Protein AF-A0A2P7EHI7-F1 (afdb_monomer)

Secondary structure (DSSP, 8-state):
-PPPPPPPPPPGGGHHHHHHHHHTT-EEE-S--SSTT-SEEEETTTTEEEE-THHHHTT-HHHHHHHHHHHHHHHTTTSS-----------HHHHHHHHHHHHHHS-TTTHHHHHHHHHHHT-TTHHHHHHHHHHHH---

pLDDT: mean 88.55, std 13.22, range [35.06, 98.5]

Sequence (140 aa):
MDQPAPPQPIAANLQPLLRELKAHGFKVRFEQPPKIGVYGLFEARSRTLWVHPITFELGISRQTLLHEAVHAAQSCPQGNLTRLGIAAPVSPLIAQEINSILFSNYHVKDRVLEQEAFSLQGQTNAPSILVKLLRQRCKT

Nearest PDB structures (foldseek):
  4jix-assembly1_B  TM=4.666E-01  e=2.378E-01  Methanocaldococcus jannaschii DSM 2661
  6d2s-assembly1_A  TM=4.034E-01  e=2.028E-01  Mycobacterium tuberculosis H37Rv
  6cyj-assembly1_B  TM=4.336E-01  e=2.787E-01  Mycobacterium tuberculosis H37Rv
  6cz6-assembly1_B  TM=4.251E-01  e=4.037E-01  Mycobacterium tuberculosis H37Rv
  6cz6-assembly1_C  TM=2.807E-01  e=3.444E-01  Mycobacterium tuberculosis H37Rv

Mean predicted aligned error: 5.61 Å

Radius of gyration: 14.85 Å; Cα contacts (8 Å, |Δi|>4): 189; chains: 1; bounding box: 29×41×40 Å

Solvent-accessible surface area (backbone atoms only — not comparable to full-atom values): 8012 Å² total; per-residue (Å²): 134,82,76,79,76,76,80,71,75,78,56,76,78,46,51,65,34,55,52,46,42,43,73,69,64,34,44,82,39,79,38,78,41,95,56,81,96,48,61,50,39,63,41,57,91,78,32,35,30,26,31,22,59,68,29,56,82,72,72,41,39,68,36,40,48,42,28,32,48,40,50,56,40,18,15,34,71,81,46,55,78,42,80,83,82,68,85,55,87,66,55,72,68,56,50,51,52,52,47,54,52,36,70,74,76,44,59,80,89,49,36,67,58,49,48,47,20,62,44,35,29,77,42,89,61,36,47,61,54,47,41,52,45,33,65,70,38,46,66,128

Structure (mmCIF, N/CA/C/O backbone):
data_AF-A0A2P7EHI7-F1
#
_entry.id   AF-A0A2P7EHI7-F1
#
loop_
_atom_site.group_PDB
_atom_site.id
_atom_site.type_symbol
_atom_site.label_atom_id
_atom_site.label_alt_id
_atom_site.label_comp_id
_atom_site.label_asym_id
_atom_site.label_entity_id
_atom_site.label_seq_id
_atom_site.pdbx_PDB_ins_code
_atom_site.Cartn_x
_atom_site.Cartn_y
_atom_site.Cartn_z
_atom_site.occupancy
_atom_site.B_iso_or_equiv
_atom_site.auth_seq_id
_atom_site.auth_comp_id
_atom_site.auth_asym_id
_atom_site.auth_atom_id
_atom_site.pdbx_PDB_model_num
ATOM 1 N N . MET A 1 1 ? 11.445 -25.024 -24.636 1.00 40.62 1 MET A N 1
ATOM 2 C CA . MET A 1 1 ? 10.337 -24.456 -23.843 1.00 40.62 1 MET A CA 1
ATOM 3 C C . MET A 1 1 ? 10.871 -24.327 -22.434 1.00 40.62 1 MET A C 1
ATOM 5 O O . MET A 1 1 ? 10.830 -25.303 -21.697 1.00 40.62 1 MET A O 1
ATOM 9 N N . ASP A 1 2 ? 11.488 -23.192 -22.119 1.00 41.81 2 ASP A N 1
ATOM 10 C CA . ASP A 1 2 ? 12.000 -22.952 -20.772 1.00 41.81 2 ASP A CA 1
ATOM 11 C C . ASP A 1 2 ? 10.819 -22.660 -19.852 1.00 41.81 2 ASP A C 1
ATOM 13 O O . ASP A 1 2 ? 9.963 -21.827 -20.157 1.00 41.81 2 ASP A O 1
ATOM 17 N N . GLN A 1 3 ? 10.732 -23.413 -18.759 1.00 35.06 3 GLN A N 1
ATOM 18 C CA . GLN A 1 3 ? 9.761 -23.150 -17.708 1.00 35.06 3 GLN A CA 1
ATOM 19 C C . GLN A 1 3 ? 10.056 -21.765 -17.109 1.00 35.06 3 GLN A C 1
ATOM 21 O O . GLN A 1 3 ? 11.226 -21.463 -16.858 1.00 35.06 3 GLN A O 1
ATOM 26 N N . PRO A 1 4 ? 9.037 -20.919 -16.865 1.00 46.16 4 PRO A N 1
ATOM 27 C CA . PRO A 1 4 ? 9.258 -19.656 -16.180 1.00 46.16 4 PRO A CA 1
ATOM 28 C C . PRO A 1 4 ? 9.850 -19.936 -14.797 1.00 46.16 4 PRO A C 1
ATOM 30 O O . PRO A 1 4 ? 9.424 -20.861 -14.098 1.00 46.16 4 PRO A O 1
ATOM 33 N N . ALA A 1 5 ? 10.858 -19.148 -14.424 1.00 45.41 5 ALA A N 1
ATOM 34 C CA . ALA A 1 5 ? 11.466 -19.226 -13.106 1.00 45.41 5 ALA A CA 1
ATOM 35 C C . ALA A 1 5 ? 10.377 -19.109 -12.021 1.00 45.41 5 ALA A C 1
ATOM 37 O O . ALA A 1 5 ? 9.416 -18.352 -12.198 1.00 45.41 5 ALA A O 1
ATOM 38 N N . PRO A 1 6 ? 10.495 -19.844 -10.901 1.00 44.00 6 PRO A N 1
ATOM 39 C CA . PRO A 1 6 ? 9.538 -19.730 -9.811 1.00 44.00 6 PRO A CA 1
ATOM 40 C C . PRO A 1 6 ? 9.451 -18.263 -9.364 1.00 44.00 6 PRO A C 1
ATOM 42 O O . PRO A 1 6 ? 10.489 -17.592 -9.315 1.00 44.00 6 PRO A O 1
ATOM 45 N N . PRO A 1 7 ? 8.248 -17.750 -9.038 1.00 55.75 7 PRO A N 1
ATOM 46 C CA . PRO A 1 7 ? 8.103 -16.388 -8.552 1.00 55.75 7 PRO A CA 1
ATOM 47 C C . PRO A 1 7 ? 9.078 -16.177 -7.399 1.00 55.75 7 PRO A C 1
ATOM 49 O O . PRO A 1 7 ? 9.118 -16.970 -6.454 1.00 55.75 7 PRO A O 1
ATOM 52 N N . GLN A 1 8 ? 9.912 -15.142 -7.531 1.00 56.47 8 GLN A N 1
ATOM 53 C CA . GLN A 1 8 ? 10.929 -14.804 -6.541 1.00 56.47 8 GLN A CA 1
ATOM 54 C C . GLN A 1 8 ? 10.291 -14.816 -5.146 1.00 56.47 8 GLN A C 1
ATOM 56 O O . GLN A 1 8 ? 9.206 -14.242 -4.982 1.00 56.47 8 GLN A O 1
ATOM 61 N N . PRO A 1 9 ? 10.918 -15.458 -4.141 1.00 61.94 9 PRO A N 1
ATOM 62 C CA . PRO A 1 9 ? 10.354 -15.497 -2.805 1.00 61.94 9 PRO A CA 1
ATOM 63 C C . PRO A 1 9 ? 10.069 -14.070 -2.362 1.00 61.94 9 PRO A C 1
ATOM 65 O O . PRO A 1 9 ? 10.926 -13.192 -2.487 1.00 61.94 9 PRO A O 1
ATOM 68 N N . ILE A 1 10 ? 8.868 -13.832 -1.836 1.00 64.88 10 ILE A N 1
ATOM 69 C CA . ILE A 1 10 ? 8.566 -12.560 -1.189 1.00 64.88 10 ILE A CA 1
ATOM 70 C C . ILE A 1 10 ? 9.672 -12.311 -0.169 1.00 64.88 10 ILE A C 1
ATOM 72 O O . ILE A 1 10 ? 9.875 -13.128 0.737 1.00 64.88 10 ILE A O 1
ATOM 76 N N . ALA A 1 11 ? 10.392 -11.202 -0.343 1.00 72.56 11 ALA A N 1
ATOM 77 C CA . ALA A 1 11 ? 11.551 -10.890 0.471 1.00 72.56 11 ALA A CA 1
ATOM 78 C C . ALA A 1 11 ? 11.192 -11.000 1.962 1.00 72.56 11 ALA A C 1
ATOM 80 O O . ALA A 1 11 ? 10.130 -10.545 2.398 1.00 72.56 11 ALA A O 1
ATOM 81 N N . ALA A 1 12 ? 12.061 -11.640 2.753 1.00 75.50 12 ALA A N 1
ATOM 82 C CA . ALA A 1 12 ? 11.774 -11.990 4.148 1.00 75.50 12 ALA A CA 1
ATOM 83 C C . ALA A 1 12 ? 11.347 -10.778 5.001 1.00 75.50 12 ALA A C 1
ATOM 85 O O . ALA A 1 12 ? 10.563 -10.913 5.942 1.00 75.50 12 ALA A O 1
ATOM 86 N N . ASN A 1 13 ? 11.795 -9.576 4.628 1.00 80.06 13 ASN A N 1
ATOM 87 C CA . ASN A 1 13 ? 11.427 -8.311 5.259 1.00 80.06 13 ASN A CA 1
ATOM 88 C C . ASN A 1 13 ? 9.951 -7.897 5.069 1.00 80.06 13 ASN A C 1
ATOM 90 O O . ASN A 1 13 ? 9.483 -7.031 5.805 1.00 80.06 13 ASN A O 1
ATOM 94 N N . LEU A 1 14 ? 9.203 -8.497 4.137 1.00 91.69 14 LEU A N 1
A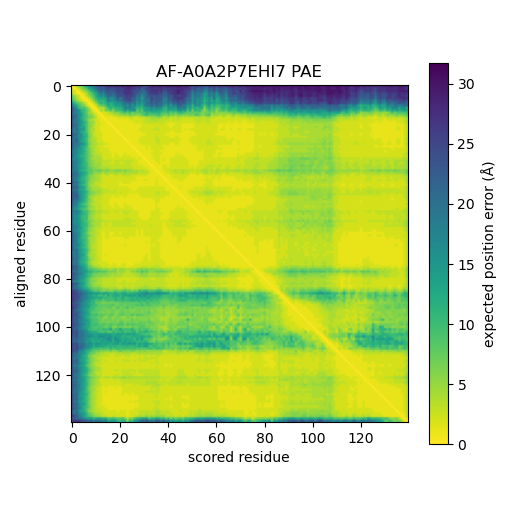TOM 95 C CA . LEU A 1 14 ? 7.769 -8.234 3.928 1.00 91.69 14 LEU A CA 1
ATOM 96 C C . LEU A 1 14 ? 6.864 -9.205 4.701 1.00 91.69 14 LEU A C 1
ATOM 98 O O . LEU A 1 14 ? 5.682 -8.924 4.890 1.00 91.69 14 LEU A O 1
ATOM 102 N N . GLN A 1 15 ? 7.406 -10.313 5.214 1.00 93.50 15 GLN A N 1
ATOM 103 C CA . GLN A 1 15 ? 6.634 -11.308 5.968 1.00 93.50 15 GLN A CA 1
ATOM 104 C C . GLN A 1 15 ? 5.911 -10.732 7.200 1.00 93.50 15 GLN A C 1
ATOM 106 O O . GLN A 1 15 ? 4.746 -11.076 7.409 1.00 93.50 15 GLN A O 1
ATOM 111 N N . PRO A 1 16 ? 6.517 -9.839 8.012 1.00 95.62 16 PRO A N 1
ATOM 112 C CA . PRO A 1 16 ? 5.799 -9.198 9.112 1.00 95.62 16 PRO A CA 1
ATOM 113 C C . PRO A 1 16 ? 4.584 -8.391 8.642 1.00 95.62 16 PRO A C 1
ATOM 115 O O . PRO A 1 16 ? 3.527 -8.487 9.256 1.00 95.62 16 PRO A O 1
ATOM 118 N N . LEU A 1 17 ? 4.711 -7.656 7.532 1.00 97.69 17 LEU A N 1
ATOM 119 C CA . LEU A 1 17 ? 3.619 -6.870 6.959 1.00 97.69 17 LEU A CA 1
ATOM 120 C C . LEU A 1 17 ? 2.476 -7.765 6.469 1.00 97.69 17 LEU A C 1
ATOM 122 O O . LEU A 1 17 ? 1.320 -7.502 6.786 1.00 97.69 17 LEU A O 1
ATOM 126 N N . LEU A 1 18 ? 2.788 -8.846 5.750 1.00 97.38 18 LEU A N 1
ATOM 127 C CA . LEU A 1 18 ? 1.778 -9.800 5.282 1.00 97.38 18 LEU A CA 1
ATOM 128 C C . LEU A 1 18 ? 1.009 -10.443 6.439 1.00 97.38 18 LEU A C 1
ATOM 130 O O . LEU A 1 18 ? -0.213 -10.585 6.367 1.00 97.38 18 LEU A O 1
ATOM 134 N N . ARG A 1 19 ? 1.712 -10.812 7.518 1.00 96.88 19 ARG A N 1
ATOM 135 C CA . ARG A 1 19 ? 1.072 -11.335 8.732 1.00 96.88 19 ARG A CA 1
ATOM 136 C C . ARG A 1 19 ? 0.159 -10.301 9.379 1.00 96.88 19 ARG A C 1
ATOM 138 O O . ARG A 1 19 ? -0.946 -10.659 9.767 1.00 96.88 19 ARG A O 1
ATOM 145 N N . GLU A 1 20 ? 0.596 -9.047 9.464 1.00 97.81 20 GLU A N 1
ATOM 146 C CA . GLU A 1 20 ? -0.198 -7.967 10.056 1.00 97.81 20 GLU A CA 1
ATOM 147 C C . GLU A 1 20 ? -1.463 -7.674 9.236 1.00 97.81 20 GLU A C 1
ATOM 149 O O . GLU A 1 20 ? -2.561 -7.633 9.782 1.00 97.81 20 GLU A O 1
ATOM 154 N N . LEU A 1 21 ? -1.338 -7.566 7.908 1.00 98.31 21 LEU A N 1
ATOM 155 C CA . LEU A 1 21 ? -2.478 -7.426 6.997 1.00 98.31 21 LEU A CA 1
ATOM 156 C C . LEU A 1 21 ? -3.490 -8.561 7.207 1.00 98.31 21 LEU A C 1
ATOM 158 O O . LEU A 1 21 ? -4.680 -8.310 7.405 1.00 98.31 21 LEU A O 1
ATOM 162 N N . LYS A 1 22 ? -3.011 -9.810 7.240 1.00 97.56 22 LYS A N 1
ATOM 163 C CA . LYS A 1 22 ? -3.862 -10.980 7.479 1.00 97.56 22 LYS A CA 1
ATOM 164 C C . LYS A 1 22 ? -4.534 -10.936 8.855 1.00 97.56 22 LYS A C 1
ATOM 166 O O . LYS A 1 22 ? -5.715 -11.261 8.950 1.00 97.56 22 LYS A O 1
ATOM 171 N N . ALA A 1 23 ? -3.817 -10.524 9.902 1.00 97.12 23 ALA A N 1
ATOM 172 C CA . ALA A 1 23 ? -4.359 -10.405 11.257 1.00 97.12 23 ALA A CA 1
ATOM 173 C C . ALA A 1 23 ? -5.515 -9.392 11.342 1.00 97.12 23 ALA A C 1
ATOM 175 O O . ALA A 1 23 ? -6.464 -9.611 12.089 1.00 97.12 23 ALA A O 1
ATOM 176 N N . HIS A 1 24 ? -5.490 -8.341 10.516 1.00 97.12 24 HIS A N 1
ATOM 177 C CA . HIS A 1 24 ? -6.574 -7.357 10.400 1.00 97.12 24 HIS A CA 1
ATOM 178 C C . HIS A 1 24 ? -7.645 -7.716 9.348 1.00 97.12 24 HIS A C 1
ATOM 180 O O . HIS A 1 24 ? -8.504 -6.897 9.006 1.00 97.12 24 HIS A O 1
ATOM 186 N N . GLY A 1 25 ? -7.629 -8.954 8.842 1.00 96.50 25 GLY A N 1
ATOM 187 C CA . GLY A 1 25 ? -8.644 -9.482 7.930 1.00 96.50 25 GLY A CA 1
ATOM 188 C C . GLY A 1 25 ? -8.470 -9.073 6.467 1.00 96.50 25 GLY A C 1
ATOM 189 O O . GLY A 1 25 ? -9.394 -9.272 5.676 1.00 96.50 25 GLY A O 1
ATOM 190 N N . PHE A 1 26 ? -7.316 -8.519 6.087 1.00 98.25 26 PHE A N 1
ATOM 191 C CA . PHE A 1 26 ? -6.997 -8.272 4.685 1.00 98.25 26 PHE A CA 1
ATOM 192 C C . PHE A 1 26 ? -6.551 -9.558 3.985 1.00 98.25 26 PHE A C 1
ATOM 194 O O . PHE A 1 26 ? -5.882 -10.420 4.563 1.00 98.25 26 PHE A O 1
ATOM 201 N N . LYS A 1 27 ? -6.897 -9.671 2.705 1.00 98.31 27 LYS A N 1
ATOM 202 C CA . LYS A 1 27 ? -6.467 -10.755 1.818 1.00 98.31 27 LYS A CA 1
ATOM 203 C C . LYS A 1 27 ? -5.423 -10.204 0.863 1.00 98.31 27 LYS A C 1
ATOM 205 O O . LYS A 1 27 ? -5.682 -9.211 0.197 1.00 98.31 27 LYS A O 1
ATOM 210 N N . VAL A 1 28 ? -4.272 -10.855 0.766 1.00 97.69 28 VAL A N 1
ATOM 211 C CA . VAL A 1 28 ? -3.244 -10.505 -0.221 1.00 97.69 28 VAL A CA 1
ATOM 212 C C . VAL A 1 28 ? -3.207 -11.606 -1.269 1.00 97.69 28 VAL A C 1
ATOM 214 O O . VAL A 1 28 ? -3.038 -12.774 -0.920 1.00 97.69 28 VAL A O 1
ATOM 217 N N . ARG A 1 29 ? -3.400 -11.239 -2.535 1.00 97.31 29 ARG A N 1
ATOM 218 C CA . ARG A 1 29 ? -3.431 -12.155 -3.675 1.00 97.31 29 ARG A CA 1
ATOM 219 C C . ARG A 1 29 ? -2.337 -11.798 -4.666 1.00 97.31 29 ARG A C 1
ATOM 221 O O . ARG A 1 29 ? -2.293 -10.676 -5.160 1.00 97.31 29 ARG A O 1
ATOM 228 N N . PHE A 1 30 ? -1.493 -12.768 -4.987 1.00 95.12 30 PHE A N 1
ATOM 229 C CA . PHE A 1 30 ? -0.500 -12.655 -6.055 1.00 95.12 30 PHE A CA 1
ATOM 230 C C . PHE A 1 30 ? -1.087 -13.250 -7.336 1.00 95.12 30 PHE A C 1
ATOM 232 O O . PHE A 1 30 ? -0.695 -14.319 -7.790 1.00 95.12 30 PHE A O 1
ATOM 239 N N . GLU A 1 31 ? -2.118 -12.583 -7.845 1.00 95.19 31 GLU A N 1
ATOM 240 C CA . GLU A 1 31 ? -2.980 -13.012 -8.948 1.00 95.19 31 GLU A CA 1
ATOM 241 C C . GLU A 1 31 ? -3.283 -11.796 -9.834 1.00 95.19 31 GLU A C 1
ATOM 243 O O . GLU A 1 31 ? -3.091 -10.649 -9.417 1.00 95.19 31 GLU A O 1
ATOM 248 N N . GLN A 1 32 ? -3.773 -12.027 -11.053 1.00 94.75 32 GLN A N 1
ATOM 249 C CA . GLN A 1 32 ? -4.234 -10.940 -11.915 1.00 94.75 32 GLN A CA 1
ATOM 250 C C . GLN A 1 32 ? -5.360 -10.146 -11.214 1.00 94.75 32 GLN A C 1
ATOM 252 O O . GLN A 1 32 ? -6.343 -10.753 -10.776 1.00 94.75 32 GLN A O 1
ATOM 257 N N . PRO A 1 33 ? -5.250 -8.808 -11.091 1.00 95.88 33 PRO A N 1
ATOM 258 C CA . PRO A 1 33 ? -6.319 -7.991 -10.532 1.00 95.88 33 PRO A CA 1
ATOM 259 C C . PRO A 1 33 ? -7.591 -8.057 -11.393 1.00 95.88 33 PRO A C 1
ATOM 261 O O . PRO A 1 33 ? -7.498 -8.167 -12.617 1.00 95.88 33 PRO A O 1
ATOM 264 N N . PRO A 1 34 ? -8.791 -7.919 -10.797 1.00 94.88 34 PRO A N 1
ATOM 265 C CA . PRO A 1 34 ? -10.052 -7.897 -11.546 1.00 94.88 34 PRO A CA 1
ATOM 266 C C . PRO A 1 34 ? -10.149 -6.702 -12.509 1.00 94.88 34 PRO A C 1
ATOM 268 O O . PRO A 1 34 ? -10.874 -6.756 -13.500 1.00 94.88 34 PRO A O 1
ATOM 271 N N . LYS A 1 35 ? -9.407 -5.622 -12.237 1.00 93.31 35 LYS A N 1
ATOM 272 C CA . LYS A 1 35 ? -9.232 -4.503 -13.163 1.00 93.31 35 LYS A CA 1
ATOM 273 C C . LYS A 1 35 ? -8.094 -4.823 -14.134 1.00 93.31 35 LYS A C 1
ATOM 275 O O . LYS A 1 35 ? -6.961 -5.036 -13.718 1.00 93.31 35 LYS A O 1
ATOM 280 N N . ILE A 1 36 ? -8.383 -4.822 -15.432 1.00 90.38 36 ILE A N 1
ATOM 281 C CA . ILE A 1 36 ? -7.379 -5.067 -16.476 1.00 90.38 36 ILE A CA 1
ATOM 282 C C . ILE A 1 36 ? -6.444 -3.858 -16.621 1.00 90.38 36 ILE A C 1
ATOM 284 O O . ILE A 1 36 ? -6.874 -2.712 -16.494 1.00 90.38 36 ILE A O 1
ATOM 288 N N . GLY A 1 37 ? -5.165 -4.124 -16.906 1.00 90.62 37 GLY A N 1
ATOM 289 C CA . GLY A 1 37 ? -4.163 -3.095 -17.201 1.00 90.62 37 GLY A CA 1
ATOM 290 C C . GLY A 1 37 ? -3.521 -2.440 -15.977 1.00 90.62 37 GLY A C 1
ATOM 291 O O . GLY A 1 37 ? -2.816 -1.449 -16.137 1.00 90.62 37 GLY A O 1
ATOM 292 N N . VAL A 1 38 ? -3.742 -2.970 -14.767 1.00 93.50 38 VAL A N 1
ATOM 293 C CA . VAL A 1 38 ? -3.090 -2.482 -13.540 1.00 93.50 38 VAL A CA 1
ATOM 294 C C . VAL A 1 38 ? -2.165 -3.537 -12.939 1.00 93.50 38 VAL A C 1
ATOM 296 O O . VAL A 1 38 ? -2.427 -4.738 -13.015 1.00 93.50 38 VAL A O 1
ATOM 299 N N . TYR A 1 39 ? -1.083 -3.074 -12.316 1.00 95.81 39 TYR A N 1
ATOM 300 C CA . TYR A 1 39 ? -0.133 -3.937 -11.614 1.00 95.81 39 TYR A CA 1
ATOM 301 C C . TYR A 1 39 ? -0.566 -4.275 -10.187 1.00 95.81 39 TYR A C 1
ATOM 303 O O . TYR A 1 39 ? -0.251 -5.356 -9.697 1.00 95.81 39 TYR A O 1
ATOM 311 N N . GLY A 1 40 ? -1.281 -3.367 -9.530 1.00 96.50 40 GLY A N 1
ATOM 312 C CA . GLY A 1 40 ? -1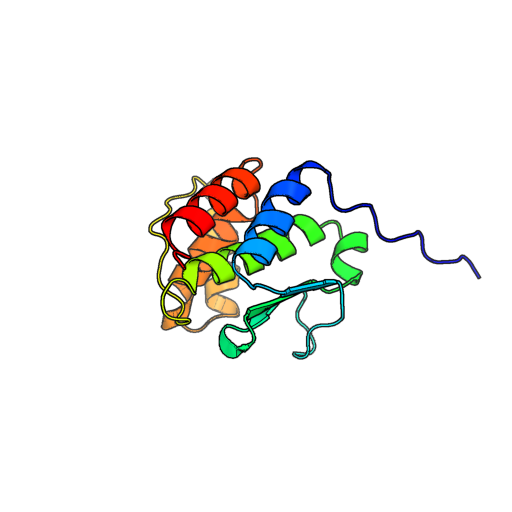.807 -3.531 -8.182 1.00 96.50 40 GLY A CA 1
ATOM 313 C C . GLY A 1 40 ? -3.246 -3.042 -8.104 1.00 96.50 40 GLY A C 1
ATOM 314 O O . GLY A 1 40 ? -3.693 -2.262 -8.951 1.00 96.50 40 GLY A O 1
ATOM 315 N N . LEU A 1 41 ? -3.988 -3.563 -7.133 1.00 97.50 41 LEU A N 1
ATOM 316 C CA . LEU A 1 41 ? -5.314 -3.063 -6.803 1.00 97.50 41 LEU A CA 1
ATOM 317 C C . LEU A 1 41 ? -5.598 -3.285 -5.321 1.00 97.50 41 LEU A C 1
ATOM 319 O O . LEU A 1 41 ? -5.392 -4.384 -4.810 1.00 97.50 41 LEU A O 1
ATOM 323 N N . PHE A 1 42 ? -6.178 -2.288 -4.670 1.00 98.00 42 PHE A N 1
ATOM 324 C CA . PHE A 1 42 ? -6.806 -2.424 -3.370 1.00 98.00 42 PHE A CA 1
ATOM 325 C C . PHE A 1 42 ? -8.312 -2.219 -3.515 1.00 98.00 42 PHE A C 1
ATOM 327 O O . PHE A 1 42 ? -8.773 -1.208 -4.043 1.00 98.00 42 PHE A O 1
ATOM 334 N N . GLU A 1 43 ? -9.097 -3.166 -3.007 1.00 96.25 43 GLU A N 1
ATOM 335 C CA . GLU A 1 43 ? -10.549 -3.036 -2.920 1.00 96.25 43 GLU A CA 1
ATOM 336 C C . GLU A 1 43 ? -10.981 -3.030 -1.456 1.00 96.25 43 GLU A C 1
ATOM 338 O O . GLU A 1 43 ? -10.981 -4.055 -0.767 1.00 96.25 43 GLU A O 1
ATOM 343 N N . ALA A 1 44 ? -11.415 -1.858 -0.997 1.00 94.38 44 ALA A N 1
ATOM 344 C CA . ALA A 1 44 ? -11.827 -1.636 0.381 1.00 94.38 44 ALA A CA 1
ATOM 345 C C . ALA A 1 44 ? -12.959 -2.566 0.845 1.00 94.38 44 ALA A C 1
ATOM 347 O O . ALA A 1 44 ? -12.918 -3.080 1.963 1.00 94.38 44 ALA A O 1
ATOM 348 N N . ARG A 1 45 ? -13.956 -2.814 -0.019 1.00 93.25 45 ARG A N 1
ATOM 349 C CA . ARG A 1 45 ? -15.153 -3.597 0.329 1.00 93.25 45 ARG A CA 1
ATOM 350 C C . ARG A 1 45 ? -14.815 -5.043 0.679 1.00 93.25 45 ARG A C 1
ATOM 352 O O . ARG A 1 45 ? -15.326 -5.559 1.669 1.00 93.25 45 ARG A O 1
ATOM 359 N N . SER A 1 46 ? -13.974 -5.698 -0.120 1.00 95.75 46 SER A N 1
ATOM 360 C CA . SER A 1 46 ? -13.548 -7.076 0.146 1.00 95.75 46 SER A CA 1
ATOM 361 C C . SER A 1 46 ? -12.282 -7.170 0.998 1.00 95.75 46 SER A C 1
ATOM 363 O O . SER A 1 46 ? -11.890 -8.284 1.356 1.00 95.75 46 SER A O 1
ATOM 365 N N . ARG A 1 47 ? -11.654 -6.026 1.319 1.00 97.19 47 ARG A N 1
ATOM 366 C CA . ARG A 1 47 ? -10.349 -5.923 1.989 1.00 97.19 47 ARG A CA 1
ATOM 367 C C . ARG A 1 47 ? -9.272 -6.737 1.273 1.00 97.19 47 ARG A C 1
ATOM 369 O O . ARG A 1 47 ? -8.460 -7.407 1.910 1.00 97.19 47 ARG A O 1
ATOM 376 N N . THR A 1 48 ? -9.284 -6.705 -0.055 1.00 98.50 48 THR A N 1
ATOM 377 C CA . THR A 1 48 ? -8.355 -7.489 -0.872 1.00 98.50 48 THR A CA 1
ATOM 378 C C . THR A 1 48 ? -7.331 -6.578 -1.533 1.00 98.50 48 THR A C 1
ATOM 380 O O . THR A 1 48 ? -7.675 -5.531 -2.074 1.00 98.50 48 THR A O 1
ATOM 383 N N . LEU A 1 49 ? -6.072 -6.996 -1.462 1.00 98.38 49 LEU A N 1
ATOM 384 C CA . LEU A 1 49 ? -4.941 -6.435 -2.179 1.00 98.38 49 LEU A CA 1
ATOM 385 C C . LEU A 1 49 ? -4.567 -7.449 -3.260 1.00 98.38 49 LEU A C 1
ATOM 387 O O . LEU A 1 49 ? -4.286 -8.607 -2.940 1.00 98.38 49 LEU A O 1
ATOM 391 N N . TRP A 1 50 ? -4.548 -7.027 -4.517 1.00 98.25 50 TRP A N 1
ATOM 392 C CA . TRP A 1 50 ? -4.016 -7.806 -5.629 1.00 98.25 50 TRP A CA 1
ATOM 393 C C . TRP A 1 50 ? -2.662 -7.245 -6.038 1.00 98.25 50 TRP A C 1
ATOM 395 O O . TRP A 1 50 ? -2.491 -6.034 -6.151 1.00 98.25 50 TRP A O 1
ATOM 405 N N . VAL A 1 51 ? -1.721 -8.142 -6.301 1.00 96.25 51 VAL A N 1
ATOM 406 C CA . VAL A 1 51 ? -0.413 -7.839 -6.877 1.00 96.25 51 VAL A CA 1
ATOM 407 C C . VAL A 1 51 ? -0.247 -8.734 -8.097 1.00 96.25 51 VAL A C 1
ATOM 409 O O . VAL A 1 51 ? -0.164 -9.956 -7.974 1.00 96.25 51 VAL A O 1
ATOM 412 N N . HIS A 1 52 ? -0.212 -8.128 -9.280 1.00 96.38 52 HIS A N 1
ATOM 413 C CA . HIS A 1 52 ? -0.115 -8.854 -10.537 1.00 96.38 52 HIS A CA 1
ATOM 414 C C . HIS A 1 52 ? 1.222 -9.625 -10.608 1.00 96.38 52 HIS A C 1
ATOM 416 O O . HIS A 1 52 ? 2.274 -9.015 -10.400 1.00 96.38 52 HIS A O 1
ATOM 422 N N . PRO A 1 53 ? 1.243 -10.925 -10.969 1.00 94.19 53 PRO A N 1
ATOM 423 C CA . PRO A 1 53 ? 2.468 -11.736 -10.999 1.00 94.19 53 PRO A CA 1
ATOM 424 C C . PRO A 1 53 ? 3.610 -11.176 -11.866 1.00 94.19 53 PRO A C 1
ATOM 426 O O . PRO A 1 53 ? 4.769 -11.244 -11.475 1.00 94.19 53 PRO A O 1
ATOM 429 N N . ILE A 1 54 ? 3.299 -10.533 -12.996 1.00 94.50 54 ILE A N 1
ATOM 430 C CA . ILE A 1 54 ? 4.301 -9.854 -13.847 1.00 94.50 54 ILE A CA 1
ATOM 431 C C . ILE A 1 54 ? 5.204 -8.859 -13.089 1.00 94.50 54 ILE A C 1
ATOM 433 O O . ILE A 1 54 ? 6.341 -8.619 -13.480 1.00 94.50 54 ILE A O 1
ATOM 437 N N . THR A 1 55 ? 4.739 -8.294 -11.970 1.00 93.94 55 THR A N 1
ATOM 438 C CA . THR A 1 55 ? 5.527 -7.344 -11.169 1.00 93.94 55 THR A CA 1
ATOM 439 C C . THR A 1 55 ? 6.794 -7.955 -10.572 1.00 93.94 55 THR A C 1
ATOM 441 O O . THR A 1 55 ? 7.736 -7.217 -10.283 1.00 93.94 55 THR A O 1
ATOM 444 N N . PHE A 1 56 ? 6.845 -9.280 -10.387 1.00 91.06 56 PHE A N 1
ATOM 445 C CA . PHE A 1 56 ? 8.049 -9.974 -9.926 1.00 91.06 56 PHE A CA 1
ATOM 446 C C . PHE A 1 56 ? 9.132 -9.981 -11.006 1.00 91.06 56 PHE A C 1
ATOM 448 O O . PHE A 1 56 ? 10.285 -9.689 -10.705 1.00 91.06 56 PHE A O 1
ATOM 455 N N . GLU A 1 57 ? 8.752 -10.246 -12.257 1.00 90.44 57 GLU A N 1
ATOM 456 C CA . GLU A 1 57 ? 9.658 -10.220 -13.413 1.00 90.44 57 GLU A CA 1
ATOM 457 C C . GLU A 1 57 ? 10.159 -8.801 -13.697 1.00 90.44 57 GLU A C 1
ATOM 459 O O . GLU A 1 57 ? 11.336 -8.595 -13.974 1.00 90.44 57 GLU A O 1
ATOM 464 N N . LEU A 1 58 ? 9.281 -7.807 -13.541 1.00 91.38 58 LEU A N 1
ATOM 465 C CA . LEU A 1 58 ? 9.618 -6.390 -13.692 1.00 91.38 58 LEU A CA 1
ATOM 466 C C . LEU A 1 58 ? 10.422 -5.814 -12.510 1.00 91.38 58 LEU A C 1
ATOM 468 O O . LEU A 1 58 ? 10.838 -4.659 -12.563 1.00 91.38 58 LEU A O 1
ATOM 472 N N . GLY A 1 59 ? 10.612 -6.569 -11.423 1.00 90.19 59 GLY A N 1
ATOM 473 C CA . GLY A 1 59 ? 11.340 -6.103 -10.238 1.00 90.19 59 GLY A CA 1
ATOM 474 C C . GLY A 1 59 ? 10.629 -5.005 -9.430 1.00 90.19 59 GLY A C 1
ATOM 475 O O . GLY A 1 59 ? 11.274 -4.308 -8.646 1.00 90.19 59 GLY A O 1
ATOM 476 N N . ILE A 1 60 ? 9.311 -4.847 -9.597 1.00 92.81 60 ILE A N 1
ATOM 477 C CA . ILE A 1 60 ? 8.493 -3.813 -8.930 1.00 92.81 60 ILE A CA 1
ATOM 478 C C . ILE A 1 60 ? 7.480 -4.379 -7.921 1.00 92.81 60 ILE A C 1
ATOM 480 O O . ILE A 1 60 ? 6.743 -3.619 -7.294 1.00 92.81 60 ILE A O 1
ATOM 484 N N . SER A 1 61 ? 7.442 -5.702 -7.727 1.00 94.12 61 SER A N 1
ATOM 485 C CA . SER A 1 61 ? 6.466 -6.385 -6.859 1.00 94.12 61 SER A CA 1
ATOM 486 C C . SER A 1 61 ? 6.450 -5.867 -5.421 1.00 94.12 61 SER A C 1
ATOM 488 O O . SER A 1 61 ? 5.381 -5.724 -4.823 1.00 94.12 61 SER A O 1
ATOM 490 N N . ARG A 1 62 ? 7.619 -5.528 -4.860 1.00 94.75 62 ARG A N 1
ATOM 491 C CA . ARG A 1 62 ? 7.728 -4.933 -3.521 1.00 94.75 62 ARG A CA 1
ATOM 492 C C . ARG A 1 62 ? 7.000 -3.591 -3.458 1.00 94.75 62 ARG A C 1
ATOM 494 O O . ARG A 1 62 ? 6.230 -3.363 -2.532 1.00 94.75 62 ARG A O 1
ATOM 501 N N . GLN A 1 63 ? 7.275 -2.702 -4.403 1.00 95.12 63 GLN A N 1
ATOM 502 C CA . GLN A 1 63 ? 6.708 -1.361 -4.472 1.00 95.12 63 GLN A CA 1
ATOM 503 C C . GLN A 1 63 ? 5.194 -1.457 -4.659 1.00 95.12 63 GLN A C 1
ATOM 505 O O . GLN A 1 63 ? 4.460 -0.827 -3.907 1.00 95.12 63 GLN A O 1
ATOM 510 N N . THR A 1 64 ? 4.734 -2.322 -5.567 1.00 95.94 64 THR A N 1
ATOM 511 C CA . THR A 1 64 ? 3.305 -2.581 -5.778 1.00 95.94 64 THR A CA 1
ATOM 512 C C . THR A 1 64 ? 2.624 -3.074 -4.500 1.00 95.94 64 THR A C 1
ATOM 514 O O . THR A 1 64 ? 1.631 -2.494 -4.081 1.00 95.94 64 THR A O 1
ATOM 517 N N . LEU A 1 65 ? 3.177 -4.078 -3.808 1.00 97.44 65 LEU A N 1
ATOM 518 C CA . LEU A 1 65 ? 2.594 -4.567 -2.552 1.00 97.44 65 LEU A CA 1
ATOM 519 C C . LEU A 1 65 ? 2.524 -3.476 -1.473 1.00 97.44 65 LEU A C 1
ATOM 521 O O . LEU A 1 65 ? 1.539 -3.389 -0.743 1.00 97.44 65 LEU A O 1
ATOM 525 N N . LEU A 1 66 ? 3.574 -2.663 -1.341 1.00 97.44 66 LEU A N 1
ATOM 526 C CA . LEU A 1 66 ? 3.611 -1.596 -0.341 1.00 97.44 66 LEU A CA 1
ATOM 527 C C . LEU A 1 66 ? 2.621 -0.479 -0.652 1.00 97.44 66 LEU A C 1
ATOM 529 O O . LEU A 1 66 ? 2.031 0.058 0.282 1.00 97.44 66 LEU A O 1
ATOM 533 N N . HIS A 1 67 ? 2.419 -0.169 -1.931 1.00 97.56 67 HIS A N 1
ATOM 534 C CA . HIS A 1 67 ? 1.401 0.769 -2.384 1.00 97.56 67 HIS A CA 1
ATOM 535 C C . HIS A 1 67 ? 0.004 0.304 -1.949 1.00 97.56 67 HIS A C 1
ATOM 537 O O . HIS A 1 67 ? -0.681 0.999 -1.200 1.00 97.56 67 HIS A O 1
ATOM 543 N N . GLU A 1 68 ? -0.371 -0.934 -2.282 1.00 98.25 68 GLU A N 1
ATOM 544 C CA . GLU A 1 68 ? -1.679 -1.471 -1.885 1.00 98.25 68 GLU A CA 1
ATOM 545 C C . GLU A 1 68 ? -1.827 -1.592 -0.356 1.00 98.25 68 GLU A C 1
ATOM 547 O O . GLU A 1 68 ? -2.912 -1.415 0.201 1.00 98.25 68 GLU A O 1
ATOM 552 N N . ALA A 1 69 ? -0.732 -1.850 0.363 1.00 98.31 69 ALA A N 1
ATOM 553 C CA . ALA A 1 69 ? -0.728 -1.880 1.824 1.00 98.31 69 ALA A CA 1
ATOM 554 C C . ALA A 1 69 ? -0.903 -0.488 2.462 1.00 98.31 69 ALA A C 1
ATOM 556 O O . ALA A 1 69 ? -1.478 -0.393 3.551 1.00 98.31 69 ALA A O 1
ATOM 557 N N . VAL A 1 70 ? -0.465 0.591 1.800 1.00 98.00 70 VAL A N 1
ATOM 558 C CA . VAL A 1 70 ? -0.804 1.965 2.209 1.00 98.00 70 VAL A CA 1
ATOM 559 C C . VAL A 1 70 ? -2.311 2.168 2.127 1.00 98.00 70 VAL A C 1
ATOM 561 O O . VAL A 1 70 ? -2.907 2.606 3.113 1.00 98.00 70 VAL A O 1
ATOM 564 N N . HIS A 1 71 ? -2.945 1.772 1.023 1.00 98.12 71 HIS A N 1
ATOM 565 C CA . HIS A 1 71 ? -4.400 1.861 0.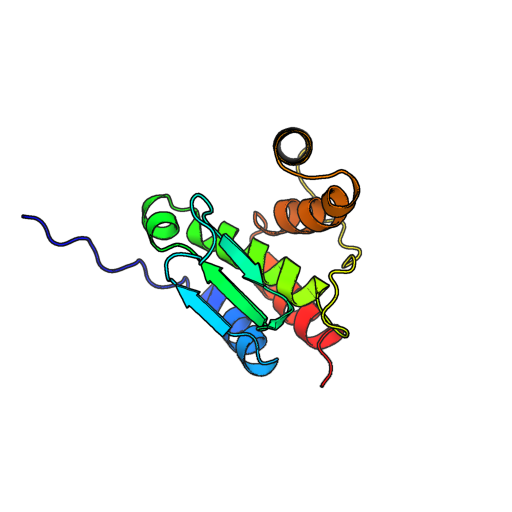891 1.00 98.12 71 HIS A CA 1
ATOM 566 C C . HIS A 1 71 ? -5.143 1.013 1.928 1.00 98.12 71 HIS A C 1
ATOM 568 O O . HIS A 1 71 ? -6.135 1.466 2.501 1.00 98.12 71 HIS A O 1
ATOM 574 N N . ALA A 1 72 ? -4.623 -0.169 2.272 1.00 98.31 72 ALA A N 1
ATOM 575 C CA . ALA A 1 72 ? -5.163 -0.966 3.370 1.00 98.31 72 ALA A CA 1
ATOM 576 C C . ALA A 1 72 ? -5.163 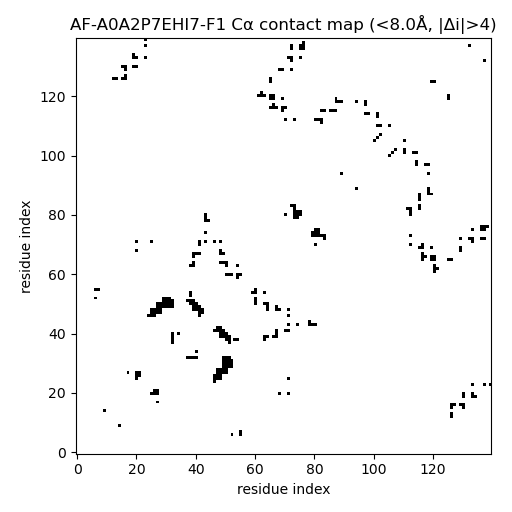-0.184 4.698 1.00 98.31 72 ALA A C 1
ATOM 578 O O . ALA A 1 72 ? -6.201 -0.090 5.358 1.00 98.31 72 ALA A O 1
ATOM 579 N N . ALA A 1 73 ? -4.048 0.457 5.063 1.00 97.88 73 ALA A N 1
ATOM 580 C CA . ALA A 1 73 ? -3.973 1.288 6.267 1.00 97.88 73 ALA A CA 1
ATOM 581 C C . ALA A 1 73 ? -4.865 2.546 6.188 1.00 97.88 73 ALA A C 1
ATOM 583 O O . ALA A 1 73 ? -5.491 2.921 7.186 1.00 97.88 73 ALA A O 1
ATOM 584 N N . GLN A 1 74 ? -4.952 3.181 5.013 1.00 97.38 74 GLN A N 1
ATOM 585 C CA . GLN A 1 74 ? -5.823 4.334 4.752 1.00 97.38 74 GLN A CA 1
ATOM 586 C C . GLN A 1 74 ? -7.304 3.971 4.893 1.00 97.38 74 GLN A C 1
ATOM 588 O O . GLN A 1 74 ? -8.091 4.803 5.343 1.00 97.38 74 GLN A O 1
ATOM 593 N N . SER A 1 75 ? -7.681 2.736 4.544 1.00 97.44 75 SER A N 1
ATOM 594 C CA . SER A 1 75 ? -9.059 2.244 4.656 1.00 97.44 75 SER A CA 1
ATOM 595 C C . SER A 1 75 ? -9.515 2.065 6.104 1.00 97.44 75 SER A C 1
ATOM 597 O O . SER A 1 75 ? -10.709 2.057 6.386 1.00 97.44 75 SER A O 1
ATOM 599 N N . CYS A 1 76 ? -8.592 1.931 7.055 1.00 96.38 76 CYS A N 1
ATOM 600 C CA . CYS A 1 76 ? -8.947 1.767 8.457 1.00 96.38 76 CYS A CA 1
ATOM 601 C C . CYS A 1 76 ? -9.264 3.111 9.139 1.00 96.38 76 CYS A C 1
ATOM 603 O O . CYS A 1 76 ? -8.586 4.111 8.866 1.00 96.38 76 CYS A O 1
ATOM 605 N N . PRO A 1 77 ? -10.230 3.142 10.085 1.00 93.12 77 PRO A N 1
ATOM 606 C CA . PRO A 1 77 ? -11.000 1.992 10.591 1.00 93.12 77 PRO A CA 1
ATOM 607 C C . PRO A 1 77 ? -12.310 1.702 9.832 1.00 93.12 77 PRO A C 1
ATOM 609 O O . PRO A 1 77 ? -12.888 0.633 9.995 1.00 93.12 77 PRO A O 1
ATOM 612 N N . GLN A 1 78 ? -12.799 2.637 9.018 1.00 89.31 78 GLN A N 1
ATOM 613 C CA . GLN A 1 78 ? -14.197 2.650 8.550 1.00 89.31 78 GLN A CA 1
ATOM 614 C C . GLN A 1 78 ? -14.425 2.003 7.174 1.00 89.31 78 GLN A C 1
ATOM 616 O O . GLN A 1 78 ? -15.556 1.938 6.704 1.00 89.31 78 GLN A O 1
ATOM 621 N N . GLY A 1 79 ? -13.370 1.552 6.503 1.00 90.56 79 GLY A N 1
ATOM 622 C CA . GLY A 1 79 ? -13.400 1.050 5.128 1.00 90.56 79 GLY A CA 1
ATOM 623 C C . GLY A 1 79 ? -13.263 2.141 4.061 1.00 90.56 79 GLY A C 1
ATOM 624 O O . GLY A 1 79 ? -12.950 1.820 2.922 1.00 90.56 79 GLY A O 1
ATOM 625 N N . ASN A 1 80 ? -13.424 3.423 4.397 1.00 92.88 80 ASN A N 1
ATOM 626 C CA . ASN A 1 80 ? -13.164 4.525 3.466 1.00 92.88 80 ASN A CA 1
ATOM 627 C C . ASN A 1 80 ? -11.698 4.957 3.539 1.00 92.88 80 ASN A C 1
ATOM 629 O O . ASN A 1 80 ? -11.146 5.072 4.634 1.00 92.88 80 ASN A O 1
ATOM 633 N N . LEU A 1 81 ? -11.082 5.237 2.387 1.00 94.75 81 LEU A N 1
ATOM 634 C CA . LEU A 1 81 ? -9.709 5.732 2.344 1.00 94.75 81 LEU A CA 1
ATOM 635 C C . LEU A 1 81 ? -9.626 7.130 2.961 1.00 94.75 81 LEU A C 1
ATOM 637 O O . LEU A 1 81 ? -10.297 8.068 2.531 1.00 94.75 81 LEU A O 1
ATOM 641 N N . THR A 1 82 ? -8.774 7.269 3.968 1.00 95.06 82 THR A N 1
ATOM 642 C CA . THR A 1 82 ? -8.466 8.538 4.625 1.00 95.06 82 THR A CA 1
ATOM 643 C C . THR A 1 82 ? -6.960 8.681 4.771 1.00 95.06 82 THR A C 1
ATOM 645 O O . THR A 1 82 ? -6.244 7.687 4.870 1.00 95.06 82 THR A O 1
ATOM 648 N N . ARG A 1 83 ? -6.474 9.925 4.786 1.00 94.44 83 ARG A N 1
ATOM 649 C CA . ARG A 1 83 ? -5.038 10.218 4.867 1.00 94.44 83 ARG A CA 1
ATOM 650 C C . ARG A 1 83 ? -4.405 9.594 6.110 1.00 94.44 83 ARG A C 1
ATOM 652 O O . ARG A 1 83 ? -5.001 9.584 7.193 1.00 94.44 83 ARG A O 1
ATOM 659 N N . LEU A 1 84 ? -3.171 9.132 5.954 1.00 93.44 84 LEU A N 1
ATOM 660 C CA . LEU A 1 84 ? -2.342 8.653 7.056 1.00 93.44 84 LEU A CA 1
ATOM 661 C C . LEU A 1 84 ? -1.627 9.801 7.776 1.00 93.44 84 LEU A C 1
ATOM 663 O O . LEU A 1 84 ? -1.263 9.644 8.939 1.00 93.44 84 LEU A O 1
ATOM 667 N N . GLY A 1 85 ? -1.449 10.944 7.106 1.00 90.19 85 GLY A N 1
ATOM 668 C CA . GLY A 1 85 ? -0.719 12.101 7.622 1.00 90.19 85 GLY A CA 1
ATOM 669 C C . GLY A 1 85 ? 0.796 11.902 7.594 1.00 90.19 85 GLY A C 1
ATOM 670 O O . GLY A 1 85 ? 1.500 12.430 8.452 1.00 90.19 85 GLY A O 1
ATOM 671 N N . ILE A 1 86 ? 1.304 11.102 6.652 1.00 82.62 86 ILE A N 1
ATOM 672 C CA . ILE A 1 86 ? 2.725 10.740 6.595 1.00 82.62 86 ILE A CA 1
ATOM 673 C C . ILE A 1 86 ? 3.451 11.654 5.616 1.00 82.62 86 ILE A C 1
ATOM 675 O O . ILE A 1 86 ? 3.174 11.649 4.420 1.00 82.62 86 ILE A O 1
ATOM 679 N N . ALA A 1 87 ? 4.449 12.376 6.119 1.00 70.19 87 ALA A N 1
ATOM 680 C CA . ALA A 1 87 ? 5.433 13.066 5.296 1.00 70.19 87 ALA A CA 1
ATOM 681 C C . ALA A 1 87 ? 6.657 12.159 5.113 1.00 70.19 87 ALA A C 1
ATOM 683 O O . ALA A 1 87 ? 7.627 12.221 5.867 1.00 70.19 87 ALA A O 1
ATOM 684 N N . ALA A 1 88 ? 6.585 11.259 4.137 1.00 75.25 88 ALA A N 1
ATOM 685 C CA . ALA A 1 88 ? 7.721 10.439 3.741 1.00 75.25 88 ALA A CA 1
ATOM 686 C C . ALA A 1 88 ? 8.712 11.320 2.952 1.00 75.25 88 ALA A C 1
ATOM 688 O O . ALA A 1 88 ? 8.320 11.854 1.911 1.00 75.25 88 ALA A O 1
ATOM 689 N N . PRO A 1 89 ? 9.967 11.507 3.412 1.00 77.81 89 PRO A N 1
ATOM 690 C CA . PRO A 1 89 ? 10.934 12.295 2.660 1.00 77.81 89 PRO A CA 1
ATOM 691 C C . PRO A 1 89 ? 11.215 11.617 1.316 1.00 77.81 89 PRO A C 1
ATOM 693 O O . PRO A 1 89 ? 11.552 10.433 1.259 1.00 77.81 89 PRO A O 1
ATOM 696 N N . VAL A 1 90 ? 11.078 12.387 0.242 1.00 83.81 90 VAL A N 1
ATOM 697 C CA . VAL A 1 90 ? 11.440 12.014 -1.128 1.00 83.81 90 VAL A CA 1
ATOM 698 C C . VAL A 1 90 ? 12.322 13.118 -1.704 1.00 83.81 90 VAL A C 1
ATOM 700 O O . VAL A 1 90 ? 12.185 14.284 -1.330 1.00 83.81 90 VAL A O 1
ATOM 703 N N . SER A 1 91 ? 13.257 12.771 -2.590 1.00 86.25 91 SER A N 1
ATOM 704 C CA . SER A 1 91 ? 14.059 13.793 -3.268 1.00 86.25 91 SER A CA 1
ATOM 705 C C . SER A 1 91 ? 13.176 14.624 -4.215 1.00 86.25 91 SER A C 1
ATOM 707 O O . SER A 1 91 ? 12.142 14.127 -4.670 1.00 86.25 91 SER A O 1
ATOM 709 N N . PRO A 1 92 ? 13.569 15.862 -4.567 1.00 85.69 92 PRO A N 1
ATOM 710 C CA . PRO A 1 92 ? 12.792 16.696 -5.486 1.00 85.69 92 PRO A CA 1
ATOM 711 C C . PRO A 1 92 ? 12.497 16.025 -6.835 1.00 85.69 92 PRO A C 1
ATOM 713 O O . PRO A 1 92 ? 11.387 16.142 -7.345 1.00 85.69 92 PRO A O 1
ATOM 716 N N . LEU A 1 93 ? 13.455 15.262 -7.376 1.00 87.69 93 LEU A N 1
ATOM 717 C CA . LEU A 1 93 ? 13.27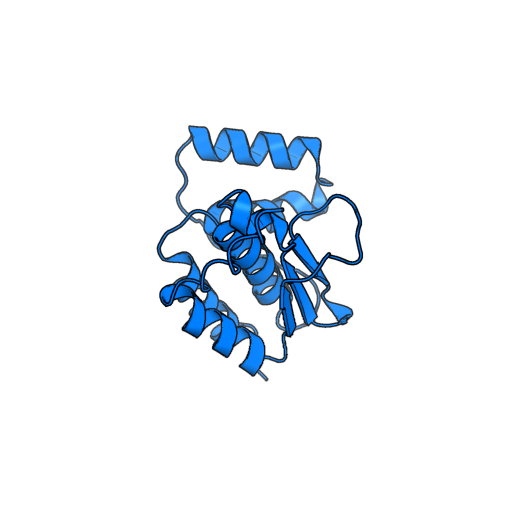5 14.506 -8.619 1.00 87.69 93 LEU A CA 1
ATOM 718 C C . LEU A 1 93 ? 12.172 13.446 -8.485 1.00 87.69 93 LEU A C 1
ATOM 720 O O . LEU A 1 93 ? 11.293 13.350 -9.335 1.00 87.69 93 LEU A O 1
ATOM 724 N N . ILE A 1 94 ? 12.183 12.684 -7.388 1.00 84.12 94 ILE A N 1
ATOM 725 C CA . ILE A 1 94 ? 11.147 11.681 -7.1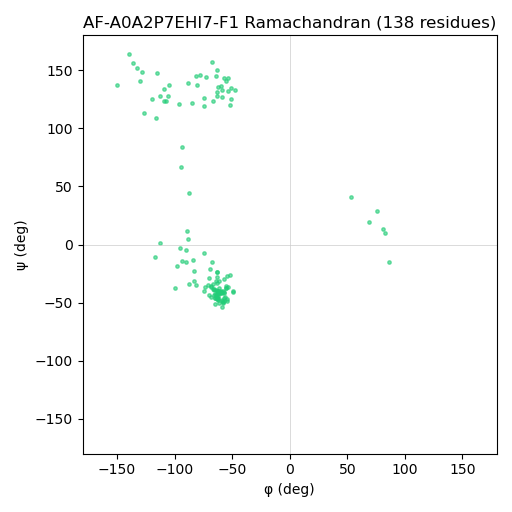18 1.00 84.12 94 ILE A CA 1
ATOM 726 C C . ILE A 1 94 ? 9.793 12.359 -6.888 1.00 84.12 94 ILE A C 1
ATOM 728 O O . ILE A 1 94 ? 8.782 11.883 -7.391 1.00 84.12 94 ILE A O 1
ATOM 732 N N . ALA A 1 95 ? 9.757 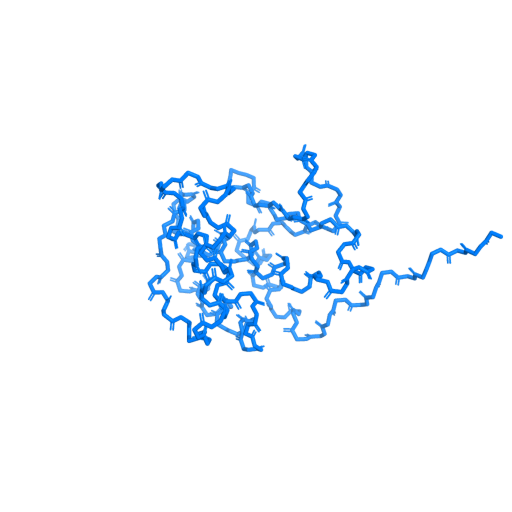13.497 -6.192 1.00 85.19 95 ALA A N 1
ATOM 733 C CA . ALA A 1 95 ? 8.526 14.261 -6.012 1.00 85.19 95 ALA A CA 1
ATOM 734 C C . ALA A 1 95 ? 7.935 14.727 -7.354 1.00 85.19 95 ALA A C 1
ATOM 736 O O . ALA A 1 95 ? 6.721 14.673 -7.544 1.00 85.19 95 ALA A O 1
ATOM 737 N N . GLN A 1 96 ? 8.775 15.167 -8.294 1.00 86.12 96 GLN A N 1
ATOM 738 C CA . GLN A 1 96 ? 8.336 15.565 -9.631 1.00 86.12 96 GLN A CA 1
ATOM 739 C C . GLN A 1 96 ? 7.753 14.384 -10.416 1.00 86.12 96 GLN A C 1
ATOM 741 O O . GLN A 1 96 ? 6.689 14.529 -11.020 1.00 86.12 96 GLN A O 1
ATOM 746 N N . GLU A 1 97 ? 8.402 13.220 -10.361 1.00 86.19 97 GLU A N 1
ATOM 747 C CA . GLU A 1 97 ? 7.923 12.008 -11.031 1.00 86.19 97 GLU A CA 1
ATOM 748 C C . GLU A 1 97 ? 6.570 11.553 -10.477 1.00 86.19 97 GLU A C 1
ATOM 750 O O . GLU A 1 97 ? 5.625 11.322 -11.232 1.00 86.19 97 GLU A O 1
ATOM 755 N N . ILE A 1 98 ? 6.433 11.516 -9.147 1.00 83.12 98 ILE A N 1
ATOM 756 C CA . ILE A 1 98 ? 5.158 11.176 -8.512 1.00 83.12 98 ILE A CA 1
ATOM 757 C C . ILE A 1 98 ? 4.073 12.155 -8.962 1.00 83.12 98 ILE A C 1
ATOM 759 O O . ILE A 1 98 ? 3.007 11.726 -9.398 1.00 83.12 98 ILE A O 1
ATOM 763 N N . ASN A 1 99 ? 4.347 13.462 -8.929 1.00 83.19 99 ASN A N 1
ATOM 764 C CA . ASN A 1 99 ? 3.385 14.460 -9.387 1.00 83.19 99 ASN A CA 1
ATOM 765 C C . ASN A 1 99 ? 2.959 14.210 -10.841 1.00 83.19 99 ASN A C 1
ATOM 767 O O . ASN A 1 99 ? 1.763 14.207 -11.119 1.00 83.19 99 ASN A O 1
ATOM 771 N N . SER A 1 100 ? 3.896 13.938 -11.753 1.00 83.31 100 SER A N 1
ATOM 772 C CA . SER A 1 100 ? 3.592 13.625 -13.159 1.00 83.31 100 SER A CA 1
ATOM 773 C C . SER A 1 100 ? 2.595 12.463 -13.297 1.00 83.31 100 SER A C 1
ATOM 775 O O . SER A 1 100 ? 1.575 12.578 -13.990 1.00 83.31 100 SER A O 1
ATOM 777 N N . ILE A 1 101 ? 2.825 11.374 -12.556 1.00 79.81 101 ILE A N 1
ATOM 778 C CA . ILE A 1 101 ? 1.938 10.202 -12.514 1.00 79.81 101 ILE A CA 1
ATOM 779 C C . ILE A 1 101 ? 0.556 10.582 -11.966 1.00 79.81 101 ILE A C 1
ATOM 781 O O . ILE A 1 101 ? -0.465 10.224 -12.562 1.00 79.81 101 ILE A O 1
ATOM 785 N N . LEU A 1 102 ? 0.512 11.328 -10.858 1.00 80.88 102 LEU A N 1
ATOM 786 C CA . LEU A 1 102 ? -0.725 11.760 -10.202 1.00 80.88 102 LEU A CA 1
ATOM 787 C C . LEU A 1 102 ? -1.575 12.680 -11.081 1.00 80.88 102 LEU A C 1
ATOM 789 O O . LEU A 1 102 ? -2.804 12.572 -11.090 1.00 80.88 102 LEU A O 1
ATOM 793 N N . PHE A 1 103 ? -0.941 13.596 -11.814 1.00 79.81 103 PHE A N 1
ATOM 794 C CA . PHE A 1 103 ? -1.639 14.500 -12.724 1.00 79.81 103 PHE A CA 1
ATOM 795 C C . PHE A 1 103 ? -2.231 13.762 -13.924 1.00 79.81 103 PHE A C 1
ATOM 797 O O . PHE A 1 103 ? -3.337 14.106 -14.339 1.00 79.81 103 PHE A O 1
ATOM 804 N N . SER A 1 104 ? -1.531 12.742 -14.426 1.00 77.94 104 SER A N 1
ATOM 805 C CA . SER A 1 104 ? -1.915 12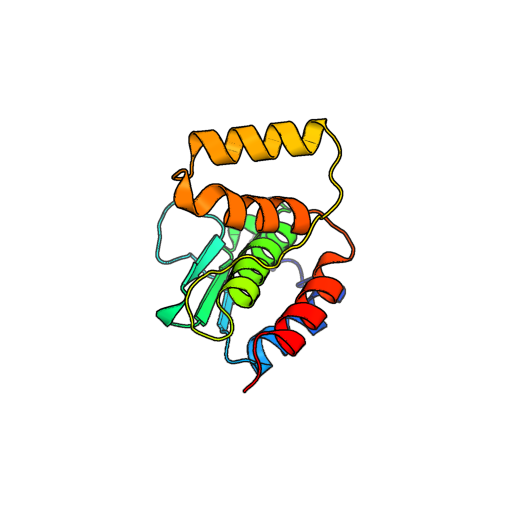.007 -15.636 1.00 77.94 104 SER A CA 1
ATOM 806 C C . SER A 1 104 ? -2.979 10.935 -15.391 1.00 77.94 104 SER A C 1
ATOM 808 O O . SER A 1 104 ? -3.826 10.712 -16.251 1.00 77.94 104 SER A O 1
ATOM 810 N N . ASN A 1 105 ? -2.954 10.273 -14.228 1.00 77.38 105 ASN A N 1
ATOM 811 C CA . ASN A 1 105 ? -3.703 9.026 -14.024 1.00 77.38 105 ASN A CA 1
ATOM 812 C C . ASN A 1 105 ? -4.794 9.095 -12.946 1.00 77.38 105 ASN A C 1
ATOM 814 O O . ASN A 1 105 ? -5.608 8.176 -12.853 1.00 77.38 105 ASN A O 1
ATOM 818 N N . TYR A 1 106 ? -4.837 10.161 -12.137 1.00 79.44 106 TYR A N 1
ATOM 819 C CA . TYR A 1 106 ? -5.709 10.225 -10.962 1.00 79.44 106 TYR A CA 1
ATOM 820 C C . TYR A 1 106 ? -6.535 11.510 -10.887 1.00 79.44 106 TYR A C 1
ATOM 822 O O . TYR A 1 106 ? -6.065 12.626 -11.145 1.00 79.44 106 TYR A O 1
ATOM 830 N N . HIS A 1 107 ? -7.789 11.353 -10.454 1.00 78.81 107 HIS A N 1
ATOM 831 C CA . HIS A 1 107 ? -8.663 12.476 -10.142 1.00 78.81 107 HIS A CA 1
ATOM 832 C C . HIS A 1 107 ? -8.115 13.281 -8.963 1.00 78.81 107 HIS A C 1
ATOM 834 O O . HIS A 1 107 ? -7.586 12.730 -8.001 1.00 78.81 107 HIS A O 1
ATOM 840 N N . VAL A 1 108 ? -8.315 14.601 -9.008 1.00 69.56 108 VAL A N 1
ATOM 841 C CA . VAL A 1 108 ? -7.796 15.562 -8.016 1.00 69.56 108 VAL A CA 1
ATOM 842 C C . VAL A 1 108 ? -8.097 15.145 -6.572 1.00 69.56 108 VAL A C 1
ATOM 844 O O . VAL A 1 108 ? -7.235 15.277 -5.708 1.00 69.56 108 VAL A O 1
ATOM 847 N N . LYS A 1 109 ? -9.298 14.609 -6.321 1.00 75.25 109 LYS A N 1
ATOM 848 C CA . LYS A 1 109 ? -9.754 14.186 -4.989 1.00 75.25 109 LYS A CA 1
ATOM 849 C C . LYS A 1 109 ? -8.929 13.041 -4.380 1.00 75.25 109 LYS A C 1
ATOM 851 O O . LYS A 1 109 ? -8.803 12.988 -3.161 1.00 75.25 109 LYS A O 1
ATOM 856 N N . ASP A 1 110 ? -8.329 12.190 -5.211 1.00 85.25 110 ASP A N 1
ATOM 857 C CA . ASP A 1 110 ? -7.622 10.982 -4.773 1.00 85.25 110 ASP A CA 1
ATOM 858 C C . ASP A 1 110 ? -6.102 11.210 -4.681 1.00 85.25 110 ASP A C 1
ATOM 860 O O . ASP A 1 110 ? -5.406 10.511 -3.948 1.00 85.25 110 ASP A O 1
ATOM 864 N N . ARG A 1 111 ? -5.579 12.264 -5.328 1.00 88.06 111 ARG A N 1
ATOM 865 C CA . ARG A 1 111 ? -4.131 12.526 -5.452 1.00 88.06 111 ARG A CA 1
ATOM 866 C C . ARG A 1 111 ? -3.371 12.547 -4.134 1.00 88.06 111 ARG A C 1
ATOM 868 O O . ARG A 1 111 ? -2.233 12.107 -4.101 1.00 88.06 111 ARG A O 1
ATOM 875 N N . VAL A 1 112 ? -3.961 13.059 -3.053 1.00 89.44 112 VAL A N 1
ATOM 876 C CA . VAL A 1 112 ? -3.246 13.109 -1.765 1.00 89.44 112 VAL A CA 1
ATOM 877 C C . VAL A 1 112 ? -3.088 11.715 -1.152 1.00 89.44 112 VAL A C 1
ATOM 879 O O . VAL A 1 112 ? -2.066 11.449 -0.531 1.00 89.44 112 VAL A O 1
ATOM 882 N N . LEU A 1 113 ? -4.068 10.825 -1.334 1.00 93.50 113 LEU A N 1
ATOM 883 C CA . LEU A 1 113 ? -3.984 9.445 -0.849 1.00 93.50 113 LEU A CA 1
ATOM 884 C C . LEU A 1 113 ? -2.919 8.669 -1.629 1.00 93.50 113 LEU A C 1
ATOM 886 O O . LEU A 1 113 ? -2.073 8.005 -1.034 1.00 93.50 113 LEU A O 1
ATOM 890 N N . GLU A 1 114 ? -2.929 8.828 -2.948 1.00 93.88 114 GLU A N 1
ATOM 891 C CA . GLU A 1 114 ? -1.950 8.232 -3.857 1.00 93.88 114 GLU A CA 1
ATOM 892 C C . GLU A 1 114 ? -0.541 8.782 -3.612 1.00 93.88 114 GLU A C 1
ATOM 894 O O . GLU A 1 114 ? 0.428 8.031 -3.605 1.00 93.88 114 GLU A O 1
ATOM 899 N N . GLN A 1 115 ? -0.406 10.082 -3.331 1.00 92.69 115 GLN A N 1
ATOM 900 C CA . GLN A 1 115 ? 0.877 10.692 -2.982 1.00 92.69 115 GLN A CA 1
ATOM 901 C C . GLN A 1 115 ? 1.497 10.035 -1.743 1.00 92.69 115 GLN A C 1
ATOM 903 O O . GLN A 1 115 ? 2.699 9.782 -1.737 1.00 92.69 115 GLN A O 1
ATOM 908 N N . GLU A 1 116 ? 0.707 9.735 -0.703 1.00 93.56 116 GLU A N 1
ATOM 909 C CA . GLU A 1 116 ? 1.205 9.000 0.470 1.00 93.56 116 GLU A CA 1
ATOM 910 C C . GLU A 1 116 ? 1.682 7.591 0.086 1.00 93.56 116 GLU A C 1
ATOM 912 O O . GLU A 1 116 ? 2.733 7.149 0.560 1.00 93.56 116 GLU A O 1
ATOM 917 N N . ALA A 1 117 ? 0.951 6.910 -0.803 1.00 95.12 117 ALA A N 1
ATOM 918 C CA . ALA A 1 117 ? 1.300 5.577 -1.284 1.00 95.12 117 ALA A CA 1
ATOM 919 C C . ALA A 1 117 ? 2.605 5.580 -2.095 1.00 95.12 117 ALA A C 1
ATOM 921 O O . ALA A 1 117 ? 3.549 4.858 -1.761 1.00 95.12 117 ALA A O 1
ATOM 922 N N . PHE A 1 118 ? 2.713 6.466 -3.087 1.00 93.38 118 PHE A N 1
ATOM 923 C CA . PHE A 1 118 ? 3.912 6.632 -3.904 1.00 93.38 118 PHE A CA 1
ATOM 924 C C . PHE A 1 118 ? 5.133 7.081 -3.097 1.00 93.38 118 PHE A C 1
ATOM 926 O O . PHE A 1 118 ? 6.236 6.583 -3.323 1.00 93.38 118 PHE A O 1
ATOM 933 N N . SER A 1 119 ? 4.963 7.987 -2.131 1.00 91.88 119 SER A N 1
ATOM 934 C CA . SER A 1 119 ? 6.081 8.427 -1.294 1.00 91.88 119 SER A CA 1
ATOM 935 C C . SER A 1 119 ? 6.603 7.305 -0.393 1.00 91.88 119 SER A C 1
ATOM 937 O O . SER A 1 119 ? 7.805 7.241 -0.129 1.00 91.88 119 SER A O 1
ATOM 939 N N . LEU A 1 120 ? 5.731 6.405 0.079 1.00 93.56 120 LEU A N 1
ATOM 940 C CA . LEU A 1 120 ? 6.132 5.334 0.990 1.00 93.56 120 LEU A CA 1
ATOM 941 C C . LEU A 1 120 ? 6.630 4.075 0.263 1.00 93.56 120 LEU A C 1
ATOM 943 O O . LEU A 1 120 ? 7.555 3.432 0.757 1.00 93.56 120 LEU A O 1
ATOM 947 N N . GLN A 1 121 ? 6.091 3.725 -0.912 1.00 92.94 121 GLN A N 1
ATOM 948 C CA . GLN A 1 121 ? 6.400 2.455 -1.593 1.00 92.94 121 GLN A CA 1
ATOM 949 C C . GLN A 1 121 ? 7.902 2.250 -1.881 1.00 92.94 121 GLN A C 1
ATOM 951 O O . GLN A 1 121 ? 8.395 1.117 -1.896 1.00 92.94 121 GLN A O 1
ATOM 956 N N . GLY A 1 122 ? 8.643 3.346 -2.079 1.00 89.69 122 GLY A N 1
ATOM 957 C CA . GLY A 1 122 ? 10.082 3.339 -2.352 1.00 89.69 122 GLY A CA 1
ATOM 958 C C . GLY A 1 122 ? 10.977 3.261 -1.111 1.00 89.69 122 GLY A C 1
ATOM 959 O O . GLY A 1 122 ? 12.166 2.988 -1.243 1.00 89.69 122 GLY A O 1
ATOM 960 N N . GLN A 1 123 ? 10.447 3.469 0.099 1.00 91.00 123 GLN A N 1
ATOM 961 C CA . GLN A 1 123 ? 11.280 3.542 1.302 1.00 91.00 123 GLN A CA 1
ATOM 962 C C . GLN A 1 123 ? 11.665 2.161 1.829 1.00 91.00 123 GLN A C 1
ATOM 964 O O . GLN A 1 123 ? 10.822 1.271 1.953 1.00 91.00 123 GLN A O 1
ATOM 969 N N . THR A 1 124 ? 12.925 1.985 2.231 1.00 91.06 124 THR A N 1
ATOM 970 C CA . THR A 1 124 ? 13.438 0.713 2.772 1.00 91.06 124 THR A CA 1
ATOM 971 C C . THR A 1 124 ? 12.690 0.269 4.033 1.00 91.06 124 THR A C 1
ATOM 973 O O . THR A 1 124 ? 12.358 -0.909 4.167 1.00 91.06 124 THR A O 1
ATOM 976 N N . ASN A 1 125 ? 12.360 1.210 4.922 1.00 93.19 125 ASN A N 1
ATOM 977 C CA . ASN A 1 125 ? 11.638 0.989 6.181 1.00 93.19 125 ASN A CA 1
ATOM 978 C C . ASN A 1 125 ? 10.102 1.054 6.047 1.00 93.19 125 ASN A C 1
ATOM 980 O O . ASN A 1 125 ? 9.403 0.919 7.050 1.00 93.19 125 ASN A O 1
ATOM 984 N N . ALA A 1 126 ? 9.554 1.201 4.836 1.00 94.50 126 ALA A N 1
ATOM 985 C CA . ALA A 1 126 ? 8.107 1.184 4.611 1.00 94.50 126 ALA A CA 1
ATOM 986 C C . ALA A 1 126 ? 7.377 -0.008 5.267 1.00 94.50 126 ALA A C 1
ATOM 988 O O . ALA A 1 126 ? 6.328 0.221 5.871 1.00 94.50 126 ALA A O 1
ATOM 989 N N . PRO A 1 127 ? 7.904 -1.256 5.250 1.00 96.19 127 PRO A N 1
ATOM 990 C CA . PRO A 1 127 ? 7.220 -2.383 5.884 1.00 96.19 127 PRO A CA 1
ATOM 991 C C . PRO A 1 127 ? 6.991 -2.187 7.389 1.00 96.19 127 PRO A C 1
ATOM 993 O O . PRO A 1 127 ? 5.913 -2.502 7.887 1.00 96.19 127 PRO A O 1
ATOM 996 N N . SER A 1 128 ? 7.970 -1.643 8.123 1.00 95.69 128 SER A N 1
ATOM 997 C CA . SER A 1 128 ? 7.832 -1.425 9.570 1.00 95.69 128 SER A CA 1
ATOM 998 C C . SER A 1 128 ? 6.896 -0.259 9.885 1.00 95.69 128 SER A C 1
ATOM 1000 O O . SER A 1 128 ? 6.101 -0.350 10.823 1.00 95.69 128 SER A O 1
ATOM 1002 N N . ILE A 1 129 ? 6.935 0.800 9.070 1.00 96.19 129 ILE A N 1
ATOM 1003 C CA . ILE A 1 129 ? 5.984 1.916 9.140 1.00 96.19 129 ILE A CA 1
ATOM 1004 C C . ILE A 1 129 ? 4.552 1.397 8.947 1.00 96.19 129 ILE A C 1
ATOM 1006 O O . ILE A 1 129 ? 3.682 1.676 9.770 1.00 96.19 129 ILE A O 1
ATOM 1010 N N . LEU A 1 130 ? 4.315 0.582 7.916 1.00 97.25 130 LEU A N 1
ATOM 1011 C CA . LEU A 1 130 ? 2.995 0.028 7.608 1.00 97.25 130 LEU A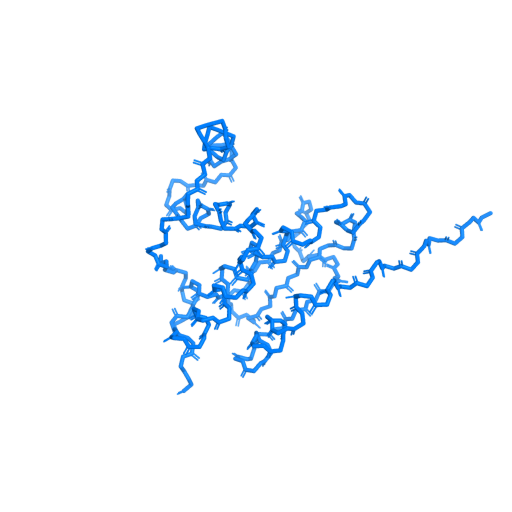 CA 1
ATOM 1012 C C . LEU A 1 130 ? 2.472 -0.915 8.687 1.00 97.25 130 LEU A C 1
ATOM 1014 O O . LEU A 1 130 ? 1.315 -0.788 9.078 1.00 97.25 130 LEU A O 1
ATOM 1018 N N . VAL A 1 131 ? 3.313 -1.795 9.238 1.00 97.88 131 VAL A N 1
ATOM 1019 C CA . VAL A 1 131 ? 2.928 -2.635 10.387 1.00 97.88 131 VAL A CA 1
ATOM 1020 C C . VAL A 1 131 ? 2.451 -1.770 11.557 1.00 97.88 131 VAL A C 1
ATOM 1022 O O . VAL A 1 131 ? 1.409 -2.044 12.149 1.00 97.88 131 VAL A O 1
ATOM 1025 N N . LYS A 1 132 ? 3.176 -0.690 11.877 1.00 96.94 132 LYS A N 1
ATOM 1026 C CA . LYS A 1 132 ? 2.781 0.235 12.948 1.00 96.94 132 LYS A CA 1
ATOM 1027 C C . LYS A 1 132 ? 1.443 0.917 12.643 1.00 96.94 132 LYS A C 1
ATOM 1029 O O . LYS A 1 132 ? 0.598 0.996 13.530 1.00 96.94 132 LYS A O 1
ATOM 1034 N N . LEU A 1 133 ? 1.238 1.382 11.413 1.00 96.88 133 LEU A N 1
ATOM 1035 C CA . LEU A 1 133 ? 0.007 2.067 11.005 1.00 96.88 133 LEU A CA 1
ATOM 1036 C C . LEU A 1 133 ? -1.208 1.146 11.033 1.00 96.88 133 LEU A C 1
ATOM 1038 O O . LEU A 1 133 ? -2.250 1.549 11.544 1.00 96.88 133 LEU A O 1
ATOM 1042 N N . LEU A 1 134 ? -1.066 -0.086 10.538 1.00 97.62 134 LEU A N 1
ATOM 1043 C CA . LEU A 1 134 ? -2.120 -1.098 10.592 1.00 97.62 134 LEU A CA 1
ATOM 1044 C C . LEU A 1 134 ? -2.536 -1.351 12.046 1.00 97.62 134 LEU A C 1
ATOM 1046 O O . LEU A 1 134 ? -3.706 -1.178 12.373 1.00 97.62 134 LEU A O 1
ATOM 1050 N N . ARG A 1 135 ? -1.580 -1.590 12.952 1.00 96.75 135 ARG A N 1
ATOM 1051 C CA . ARG A 1 135 ? -1.862 -1.767 14.390 1.00 96.75 135 ARG A CA 1
ATOM 1052 C C . ARG A 1 135 ? -2.565 -0.573 15.025 1.00 96.75 135 ARG A C 1
ATOM 1054 O O . ARG A 1 135 ? -3.427 -0.731 15.883 1.00 96.75 135 ARG A O 1
ATOM 1061 N N . GLN A 1 136 ? -2.165 0.637 14.643 1.00 95.44 136 GLN A N 1
ATOM 1062 C CA . GLN A 1 136 ? -2.705 1.865 15.220 1.00 95.44 136 GLN A CA 1
ATOM 1063 C C . GLN A 1 136 ? -4.118 2.178 14.727 1.00 95.44 136 GLN A C 1
ATOM 1065 O O . GLN A 1 136 ? -4.944 2.646 15.514 1.00 95.44 136 GLN A O 1
ATOM 1070 N N . ARG A 1 137 ? -4.382 1.955 13.436 1.00 95.88 137 ARG A N 1
ATOM 1071 C CA . ARG A 1 137 ? -5.607 2.402 12.762 1.00 95.88 137 ARG A CA 1
ATOM 1072 C C . ARG A 1 137 ? -6.646 1.304 12.616 1.00 95.88 137 ARG A C 1
ATOM 1074 O O . ARG A 1 137 ? -7.833 1.581 12.745 1.00 95.88 137 ARG A O 1
ATOM 1081 N N . CYS A 1 138 ? -6.223 0.073 12.355 1.00 94.81 138 CYS A N 1
ATOM 1082 C CA . CYS A 1 138 ? -7.099 -1.073 12.126 1.00 94.81 138 CYS A CA 1
ATOM 1083 C C . CYS A 1 138 ? -7.461 -1.773 13.440 1.00 94.81 138 CYS A C 1
ATOM 1085 O O . CYS A 1 138 ? -7.409 -3.000 13.535 1.00 94.81 138 CYS A O 1
ATOM 1087 N N . LYS A 1 139 ? -7.807 -0.993 14.472 1.00 85.94 139 LYS A N 1
ATOM 1088 C CA . LYS A 1 139 ? -8.284 -1.553 15.738 1.00 85.94 139 LYS A CA 1
ATOM 1089 C C . LYS A 1 139 ? -9.536 -2.386 15.465 1.00 85.94 139 LYS A C 1
ATOM 1091 O O . LYS A 1 139 ? -10.402 -1.960 14.701 1.00 85.94 139 LYS A O 1
ATOM 1096 N N . THR A 1 140 ? -9.546 -3.585 16.031 1.00 62.38 140 THR A N 1
ATOM 1097 C CA . THR A 1 140 ? -10.694 -4.494 16.013 1.00 62.38 140 THR A CA 1
ATOM 1098 C C . THR A 1 140 ? -11.622 -4.177 17.169 1.00 62.38 140 THR A C 1
ATOM 1100 O O . THR A 1 140 ? -11.117 -3.667 18.197 1.00 62.38 140 THR A O 1
#

Foldseek 3Di:
DDDPDDQDPPPPLLVLLCVLLVVLPAAEEQDDDPDPPDQWDADLVNNYIYGDSVCSVVVCSQLRVLLNLLQSLLCFPPSDGHDPPDDQDDDPVLVVVLVVCCVPPHDPVCSRSSSVSSSLSPDPCSSVVSSVSSVVGSDD

Organism: NCBI:txid1910958